Protein AF-A0A7X5D8S0-F1 (afdb_monomer_lite)

Secondary structure (DSSP, 8-state):
-PPPEEE-----STTHHHHHHHHHHHH-TT--EEEE-EEEEE-TTS-EEEEE--TT-EESSSEE-HHHHHHHHTGGG-HHHHHHHHEEEE-SS--GGGGT---

Foldseek 3Di:
DFDEDEDADWDDDPLVVLVVLVVVCVVPVRYWYWYFQWDFDQDPVRDTTTGQPQVPFDDPVDTDGQLVVQLVVCVVVDNVVSNVRRTDTDHSVDDCVVVVGDD

pLDDT: mean 74.42, std 12.75, range [39.84, 94.31]

Radius of gyration: 14.26 Å; chains: 1; bounding box: 43×24×37 Å

Structure (mmCIF, N/CA/C/O backbone):
data_AF-A0A7X5D8S0-F1
#
_entry.id   AF-A0A7X5D8S0-F1
#
loop_
_atom_site.group_PDB
_atom_site.id
_atom_site.type_symbol
_atom_site.label_atom_id
_atom_site.label_alt_id
_atom_site.label_comp_id
_atom_site.label_asym_id
_atom_site.label_entity_id
_atom_site.label_seq_id
_atom_site.pdbx_PDB_ins_code
_atom_site.Cartn_x
_atom_site.Cartn_y
_atom_site.Cartn_z
_atom_site.occupancy
_atom_site.B_iso_or_equiv
_atom_site.auth_seq_id
_atom_site.auth_comp_id
_atom_site.auth_asym_id
_atom_site.auth_atom_id
_atom_site.pdbx_PDB_model_num
ATOM 1 N N . MET A 1 1 ? -21.980 -0.081 5.111 1.00 46.28 1 MET A N 1
ATOM 2 C CA . MET A 1 1 ? -20.894 -0.058 4.110 1.00 46.28 1 MET A CA 1
ATOM 3 C C . MET A 1 1 ? -19.980 1.101 4.471 1.00 46.28 1 MET A C 1
ATOM 5 O O . MET A 1 1 ? -20.519 2.141 4.823 1.00 46.28 1 MET A O 1
ATOM 9 N N . GLY A 1 2 ? -18.662 0.910 4.529 1.00 54.47 2 GLY A N 1
ATOM 10 C CA . GLY A 1 2 ? -17.716 2.004 4.782 1.00 54.47 2 GLY A CA 1
ATOM 11 C C . GLY A 1 2 ? -17.149 2.519 3.463 1.00 54.47 2 GLY A C 1
ATOM 12 O O . GLY A 1 2 ? -16.815 1.705 2.604 1.00 54.47 2 GLY A O 1
ATOM 13 N N . ASP A 1 3 ? -17.063 3.837 3.307 1.00 70.88 3 ASP A N 1
ATOM 14 C CA . ASP A 1 3 ? -16.398 4.468 2.165 1.00 70.88 3 ASP A CA 1
ATOM 15 C C . ASP A 1 3 ? -14.883 4.236 2.271 1.00 70.88 3 ASP A C 1
ATOM 17 O O . ASP A 1 3 ? -14.294 4.444 3.334 1.00 70.88 3 ASP A O 1
ATOM 21 N N . PHE A 1 4 ? -14.251 3.754 1.200 1.00 62.28 4 PHE A N 1
ATOM 22 C CA . PHE A 1 4 ? -12.808 3.494 1.152 1.00 62.28 4 PHE A CA 1
ATOM 23 C C . PHE A 1 4 ? -12.075 4.660 0.479 1.00 62.28 4 PHE A C 1
ATOM 25 O O . PHE A 1 4 ? -12.646 5.362 -0.355 1.00 62.28 4 PHE A O 1
ATOM 32 N N . VAL A 1 5 ? -10.794 4.847 0.813 1.00 65.19 5 VAL A N 1
ATOM 33 C CA . VAL A 1 5 ? -9.944 5.872 0.191 1.00 65.19 5 VAL A CA 1
ATOM 34 C C . VAL A 1 5 ? -8.632 5.241 -0.262 1.00 65.19 5 VAL A C 1
ATOM 36 O O . VAL A 1 5 ? -7.933 4.601 0.522 1.00 65.19 5 VAL A O 1
ATOM 39 N N . ILE A 1 6 ? -8.294 5.429 -1.539 1.00 67.31 6 ILE A N 1
ATOM 40 C CA . ILE A 1 6 ? -7.029 4.978 -2.126 1.00 67.31 6 ILE A CA 1
ATOM 41 C C . ILE A 1 6 ? -6.168 6.214 -2.371 1.00 67.31 6 ILE A C 1
ATOM 43 O O . ILE A 1 6 ? -6.552 7.091 -3.142 1.00 67.31 6 ILE A O 1
ATOM 47 N N . ALA A 1 7 ? -5.010 6.281 -1.717 1.00 64.94 7 ALA A N 1
ATOM 48 C CA . ALA A 1 7 ? -4.039 7.345 -1.932 1.00 64.94 7 ALA A CA 1
ATOM 49 C C . ALA A 1 7 ? -2.890 6.809 -2.794 1.00 64.94 7 ALA A C 1
ATOM 51 O O . ALA A 1 7 ? -2.052 6.041 -2.322 1.00 64.94 7 ALA A O 1
ATOM 52 N N . ASN A 1 8 ? -2.843 7.222 -4.062 1.00 64.00 8 ASN A N 1
ATOM 53 C CA . ASN A 1 8 ? -1.689 6.985 -4.927 1.00 64.00 8 ASN A CA 1
ATOM 54 C C . ASN A 1 8 ? -0.706 8.151 -4.753 1.00 64.00 8 ASN A C 1
ATOM 56 O O . ASN A 1 8 ? -0.781 9.144 -5.470 1.00 64.00 8 ASN A O 1
ATOM 60 N N . THR A 1 9 ? 0.135 8.086 -3.722 1.00 60.12 9 THR A N 1
ATOM 61 C CA . THR A 1 9 ? 1.059 9.172 -3.373 1.00 60.12 9 THR A CA 1
ATOM 62 C C . THR A 1 9 ? 2.482 8.659 -3.177 1.00 60.12 9 THR A C 1
ATOM 64 O O . THR A 1 9 ? 2.700 7.553 -2.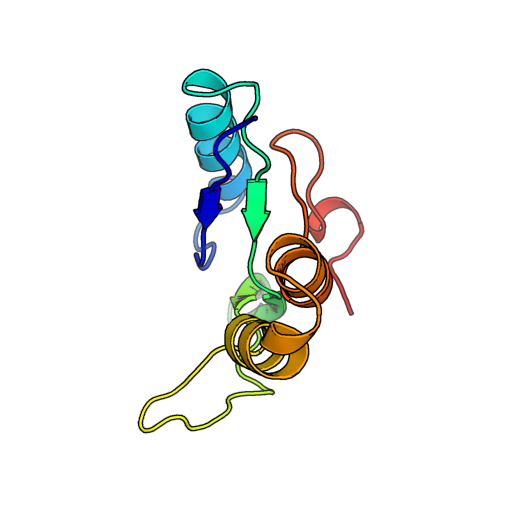678 1.00 60.12 9 THR A O 1
ATOM 67 N N . CYS A 1 10 ? 3.450 9.481 -3.575 1.00 56.88 10 CYS A N 1
ATOM 68 C CA . CYS A 1 10 ? 4.873 9.281 -3.328 1.00 56.88 10 CYS A CA 1
ATOM 69 C C . CYS A 1 10 ? 5.261 10.051 -2.063 1.00 56.88 10 CYS A C 1
ATOM 71 O O . CYS A 1 10 ? 4.877 11.209 -1.897 1.00 56.88 10 CYS A O 1
ATOM 73 N N . ILE A 1 11 ? 6.035 9.435 -1.173 1.00 61.75 11 ILE A N 1
ATOM 74 C CA . ILE A 1 11 ? 6.381 10.047 0.113 1.00 61.75 11 ILE A CA 1
ATOM 75 C C . ILE A 1 11 ? 7.747 10.717 -0.028 1.00 61.75 11 ILE A C 1
ATOM 77 O O . ILE A 1 11 ? 8.742 10.055 -0.311 1.00 61.75 11 ILE A O 1
ATOM 81 N N . TRP A 1 12 ? 7.771 12.041 0.127 1.00 57.88 12 TRP A N 1
ATOM 82 C CA . TRP A 1 12 ? 8.978 12.866 -0.027 1.00 57.88 12 TRP A CA 1
ATOM 83 C C . TRP A 1 12 ? 9.635 13.225 1.309 1.00 57.88 12 TRP A C 1
ATOM 85 O O . TRP A 1 12 ? 10.850 13.354 1.387 1.00 57.88 12 TRP A O 1
ATOM 95 N N . GLU A 1 13 ? 8.841 13.352 2.373 1.00 68.31 13 GLU A N 1
ATOM 96 C CA . GLU A 1 13 ? 9.320 13.711 3.708 1.00 68.31 13 GLU A CA 1
ATOM 97 C C . GLU A 1 13 ? 9.058 12.570 4.697 1.00 68.31 13 GLU A C 1
ATOM 99 O O . GLU A 1 13 ? 7.970 11.980 4.740 1.00 68.31 13 GLU A O 1
ATOM 104 N N . LYS A 1 14 ? 10.060 12.271 5.529 1.00 67.38 14 LYS A N 1
ATOM 105 C CA . LYS A 1 14 ? 9.979 11.232 6.560 1.00 67.38 14 LYS A CA 1
ATOM 106 C C . LYS A 1 14 ? 8.789 11.502 7.486 1.00 67.38 14 LYS A C 1
ATOM 108 O O . LYS A 1 14 ? 8.612 12.617 7.966 1.00 67.38 14 LYS A O 1
ATOM 113 N N . THR A 1 15 ? 7.988 10.477 7.787 1.00 70.00 15 THR A N 1
ATOM 114 C CA . THR A 1 15 ? 6.778 10.526 8.646 1.00 70.00 15 THR A CA 1
ATOM 115 C C . THR A 1 15 ? 5.572 11.312 8.113 1.00 70.00 15 THR A C 1
ATOM 117 O O . THR A 1 15 ? 4.505 11.279 8.738 1.00 70.00 15 THR A O 1
ATOM 120 N N . LEU A 1 16 ? 5.681 11.992 6.965 1.00 77.25 16 LEU A N 1
ATOM 121 C CA . LEU A 1 16 ? 4.558 12.734 6.379 1.00 77.25 16 LEU A CA 1
ATOM 122 C C . LEU A 1 16 ? 3.394 11.801 6.015 1.00 77.25 16 LEU A C 1
ATOM 124 O O . LEU A 1 16 ? 2.230 12.138 6.219 1.00 77.25 16 LEU A O 1
ATOM 128 N N . ASN A 1 17 ? 3.716 10.586 5.577 1.00 74.94 17 ASN A N 1
ATOM 129 C CA . ASN A 1 17 ? 2.779 9.485 5.377 1.00 74.94 17 ASN A CA 1
ATOM 130 C C . ASN A 1 17 ? 1.914 9.196 6.615 1.00 74.94 17 ASN A C 1
ATOM 132 O O . ASN A 1 17 ? 0.688 9.199 6.516 1.00 74.94 17 ASN A O 1
ATOM 136 N N . LYS A 1 18 ? 2.523 9.016 7.793 1.00 79.69 18 LYS A N 1
ATOM 137 C CA . LYS A 1 18 ? 1.806 8.750 9.050 1.00 79.69 18 LYS A CA 1
ATOM 138 C C . LYS A 1 18 ? 0.903 9.922 9.425 1.00 79.69 18 LYS A C 1
ATOM 140 O O . LYS A 1 18 ? -0.241 9.699 9.815 1.00 79.69 18 LYS A O 1
ATOM 145 N N . LYS A 1 19 ? 1.373 11.163 9.242 1.00 83.00 19 LYS A N 1
ATOM 146 C CA . LYS A 1 19 ? 0.570 12.376 9.486 1.00 83.00 19 LYS A CA 1
ATOM 147 C C . LYS A 1 19 ? -0.651 12.450 8.568 1.00 83.00 19 LYS A C 1
ATOM 149 O O . LYS A 1 19 ? -1.756 12.659 9.058 1.00 83.00 19 LYS A O 1
ATOM 154 N N . ILE A 1 20 ? -0.474 12.239 7.263 1.00 83.19 20 ILE A N 1
ATOM 155 C CA . ILE A 1 20 ? -1.578 12.273 6.291 1.00 83.19 20 ILE A CA 1
ATOM 156 C C . ILE A 1 20 ? -2.598 11.178 6.607 1.00 83.19 20 ILE A C 1
ATOM 158 O O . ILE A 1 20 ? -3.786 11.471 6.724 1.00 83.19 20 ILE A O 1
ATOM 162 N N . LEU A 1 21 ? -2.147 9.938 6.817 1.00 83.56 21 LEU A N 1
ATOM 163 C CA . LEU A 1 21 ? -3.038 8.824 7.150 1.00 83.56 21 LEU A CA 1
ATOM 164 C C . LEU A 1 21 ? -3.790 9.080 8.459 1.00 83.56 21 LEU A C 1
ATOM 166 O O . LEU A 1 21 ? -4.985 8.801 8.545 1.00 83.56 21 LEU A O 1
ATOM 170 N N . TYR A 1 22 ? -3.117 9.647 9.466 1.00 84.88 22 TYR A N 1
ATOM 171 C CA . TYR A 1 22 ? -3.755 10.043 10.717 1.00 84.88 22 TYR A CA 1
ATOM 172 C C . TYR A 1 22 ? -4.865 11.070 10.471 1.00 84.88 22 TYR A C 1
ATOM 174 O O . TYR A 1 22 ? -5.990 10.858 10.920 1.00 84.88 22 TYR A O 1
ATOM 182 N N . CYS A 1 23 ? -4.593 12.131 9.706 1.00 85.81 23 CYS A N 1
ATOM 183 C CA . CYS A 1 23 ? -5.596 13.136 9.350 1.00 85.81 23 CYS A CA 1
ATOM 184 C C . CYS A 1 23 ? -6.792 12.522 8.605 1.00 85.81 23 CYS A C 1
ATOM 186 O O . CYS A 1 23 ? -7.939 12.808 8.946 1.00 85.81 23 CYS A O 1
ATOM 188 N N . MET A 1 24 ? -6.546 11.631 7.639 1.00 82.88 24 MET A N 1
ATOM 189 C CA . MET A 1 24 ? -7.608 10.940 6.899 1.00 82.88 24 MET A CA 1
ATOM 190 C C . MET A 1 24 ? -8.464 10.055 7.818 1.00 82.88 24 MET A C 1
ATOM 192 O O . MET A 1 24 ? -9.693 10.086 7.730 1.00 82.88 24 MET A O 1
ATOM 196 N N . MET A 1 25 ? -7.843 9.325 8.752 1.00 83.62 25 MET A N 1
ATOM 197 C CA . MET A 1 25 ? -8.572 8.532 9.750 1.00 83.62 25 MET A CA 1
ATOM 198 C C . MET A 1 25 ? -9.388 9.386 10.722 1.00 83.62 25 MET A C 1
ATOM 200 O O . MET A 1 25 ? -10.449 8.941 11.158 1.00 83.62 25 MET A O 1
ATOM 204 N N . GLN A 1 26 ? -8.927 10.589 11.085 1.00 85.44 26 GLN A N 1
ATOM 205 C CA . GLN A 1 26 ? -9.710 11.479 11.952 1.00 85.44 26 GLN A CA 1
ATOM 206 C C . GLN A 1 26 ? -11.019 11.913 11.284 1.00 85.44 26 GLN A C 1
ATOM 208 O O . GLN A 1 26 ? -12.037 12.016 11.967 1.00 85.44 26 GLN A O 1
ATOM 213 N N . ILE A 1 27 ? -11.009 12.106 9.962 1.00 85.56 27 ILE A N 1
ATOM 214 C CA . ILE A 1 27 ? -12.200 12.470 9.183 1.00 85.56 27 ILE A CA 1
ATOM 215 C C . ILE A 1 27 ? -13.150 11.273 9.054 1.00 85.56 27 ILE A C 1
ATOM 217 O O . ILE A 1 27 ? -14.348 11.408 9.296 1.00 85.56 27 ILE A O 1
ATOM 221 N N . ASN A 1 28 ? -12.631 10.088 8.710 1.00 82.69 28 ASN A N 1
ATOM 222 C CA . ASN A 1 28 ? -13.431 8.868 8.615 1.00 82.69 28 ASN A CA 1
ATOM 223 C C . ASN A 1 28 ? -12.713 7.665 9.240 1.00 82.69 28 ASN A C 1
ATOM 225 O O . ASN A 1 28 ? -11.945 6.956 8.592 1.00 82.69 28 ASN A O 1
ATOM 229 N N . LYS A 1 29 ? -13.056 7.372 10.499 1.00 82.38 29 LYS A N 1
ATOM 230 C CA . LYS A 1 29 ? -12.476 6.255 11.265 1.00 82.38 29 LYS A CA 1
ATOM 231 C C . LYS A 1 29 ? -12.813 4.870 10.707 1.00 82.38 29 LYS A C 1
ATOM 233 O O . LYS A 1 29 ? -12.194 3.894 11.116 1.00 82.38 29 LYS A O 1
ATOM 238 N N . LYS A 1 30 ? -13.821 4.767 9.833 1.00 83.06 30 LYS A N 1
ATOM 239 C CA . LYS A 1 30 ? -14.245 3.506 9.207 1.00 83.06 30 LYS A CA 1
ATOM 240 C C . LYS A 1 30 ? -13.634 3.303 7.819 1.00 83.06 30 LYS A C 1
ATOM 242 O O . LYS A 1 30 ? -13.864 2.248 7.233 1.00 83.06 30 LYS A O 1
ATOM 247 N N . ALA A 1 31 ? -12.906 4.289 7.292 1.00 81.69 31 ALA A N 1
ATOM 248 C CA . ALA A 1 31 ? -12.277 4.172 5.988 1.00 81.69 31 ALA A CA 1
ATOM 249 C C . ALA A 1 31 ? -11.130 3.161 6.030 1.00 81.69 31 ALA A C 1
ATOM 251 O O . ALA A 1 31 ? -10.283 3.187 6.923 1.00 81.69 31 ALA A O 1
ATOM 252 N N . GLU A 1 32 ? -11.085 2.289 5.027 1.00 86.69 32 GLU A N 1
ATOM 253 C CA . GLU A 1 32 ? -9.895 1.488 4.770 1.00 86.69 32 GLU A CA 1
ATOM 254 C C . GLU A 1 32 ? -8.901 2.316 3.959 1.00 86.69 32 GLU A C 1
ATOM 256 O O . GLU A 1 32 ? -9.269 2.889 2.930 1.00 86.69 32 GLU A O 1
ATOM 261 N N . LEU A 1 33 ? -7.654 2.369 4.428 1.00 85.00 33 LEU A N 1
ATOM 262 C CA . LEU A 1 33 ? -6.579 3.134 3.805 1.00 85.00 33 LEU A CA 1
ATOM 263 C C . LEU A 1 33 ? -5.621 2.206 3.065 1.00 85.00 33 LEU A C 1
ATOM 265 O O . LEU A 1 33 ? -5.243 1.142 3.567 1.00 85.00 33 LEU A O 1
ATOM 269 N N . TRP A 1 34 ? -5.223 2.638 1.872 1.00 85.38 34 TRP A N 1
ATOM 270 C CA . TRP A 1 34 ? -4.416 1.851 0.949 1.00 85.38 34 TRP A CA 1
ATOM 271 C C . TRP A 1 34 ? -3.352 2.722 0.279 1.00 85.38 34 TRP A C 1
ATOM 273 O O . TRP A 1 34 ? -3.664 3.820 -0.187 1.00 85.38 34 TRP A O 1
ATOM 283 N N . PHE A 1 35 ? -2.124 2.208 0.192 1.00 81.69 35 PHE A N 1
ATOM 284 C CA . PHE A 1 35 ? -1.043 2.783 -0.611 1.00 81.69 35 PHE A CA 1
ATOM 285 C C . PHE A 1 35 ? -0.759 1.941 -1.848 1.00 81.69 35 PHE A C 1
ATOM 287 O O . PHE A 1 35 ? -0.917 0.717 -1.840 1.00 81.69 35 PHE A O 1
ATOM 294 N N . SER A 1 36 ? -0.303 2.600 -2.911 1.00 80.94 36 SER A N 1
ATOM 295 C CA . SER A 1 36 ? 0.293 1.917 -4.055 1.00 80.94 36 SER A CA 1
ATOM 296 C C . SER A 1 36 ? 1.526 1.110 -3.625 1.00 80.94 36 SER A C 1
ATOM 298 O O . SER A 1 36 ? 2.155 1.366 -2.597 1.00 80.94 36 SER A O 1
ATOM 300 N N . LYS A 1 37 ? 1.855 0.073 -4.396 1.00 80.75 37 LYS A N 1
ATOM 301 C CA . LYS A 1 37 ? 3.115 -0.665 -4.285 1.00 80.75 37 LYS A CA 1
ATOM 302 C C . LYS A 1 37 ? 4.272 0.310 -4.506 1.00 80.75 37 LYS A C 1
ATOM 304 O O . LYS A 1 37 ? 4.357 0.952 -5.554 1.00 80.75 37 LYS A O 1
ATOM 309 N N . GLN A 1 38 ? 5.147 0.398 -3.514 1.00 75.88 38 GLN A N 1
ATOM 310 C CA . GLN A 1 38 ? 6.305 1.281 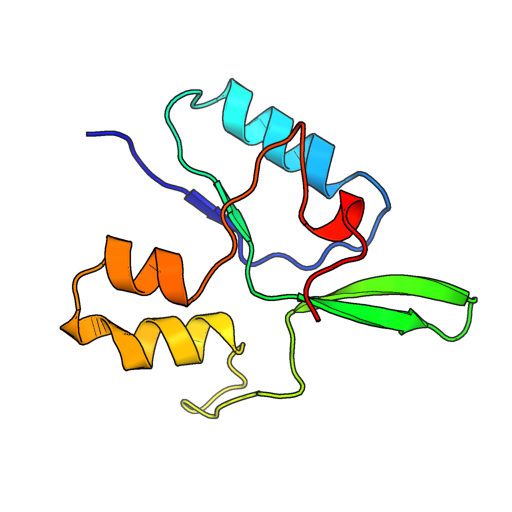-3.506 1.00 75.88 38 GLN A CA 1
ATOM 311 C C . GLN A 1 38 ? 7.588 0.446 -3.478 1.00 75.88 38 GLN A C 1
ATOM 313 O O . GLN A 1 38 ? 7.620 -0.597 -2.829 1.00 75.88 38 GLN A O 1
ATOM 318 N N . ALA A 1 39 ? 8.621 0.906 -4.180 1.00 73.75 39 ALA A N 1
ATOM 319 C CA . ALA A 1 39 ? 9.979 0.388 -4.095 1.00 73.75 39 ALA A CA 1
ATOM 320 C C . ALA A 1 39 ? 10.775 1.207 -3.083 1.00 73.75 39 ALA A C 1
ATOM 322 O O . ALA A 1 39 ? 10.687 2.438 -3.068 1.00 73.75 39 ALA A O 1
ATOM 323 N N . LEU A 1 40 ? 11.582 0.521 -2.278 1.00 73.69 40 LEU A N 1
ATOM 324 C CA . LEU A 1 40 ? 12.589 1.159 -1.446 1.00 73.69 40 LEU A CA 1
ATOM 325 C C . LEU A 1 40 ? 13.852 1.391 -2.284 1.00 73.69 40 LEU A C 1
ATOM 327 O O . LEU A 1 40 ? 14.429 0.444 -2.813 1.00 73.69 40 LEU A O 1
ATOM 331 N N . SER A 1 41 ? 14.284 2.640 -2.402 1.00 72.44 41 SER A N 1
ATOM 332 C CA . SER A 1 41 ? 15.503 3.030 -3.110 1.00 72.44 41 SER A CA 1
ATOM 333 C C . SER A 1 41 ? 16.370 3.912 -2.221 1.00 72.44 41 SER A C 1
ATOM 335 O O . SER A 1 41 ? 15.851 4.710 -1.442 1.00 72.44 41 SER A O 1
ATOM 337 N N . VAL A 1 42 ? 17.688 3.789 -2.350 1.00 73.00 42 VAL A N 1
ATOM 338 C CA . VAL A 1 42 ? 18.643 4.716 -1.732 1.00 73.00 42 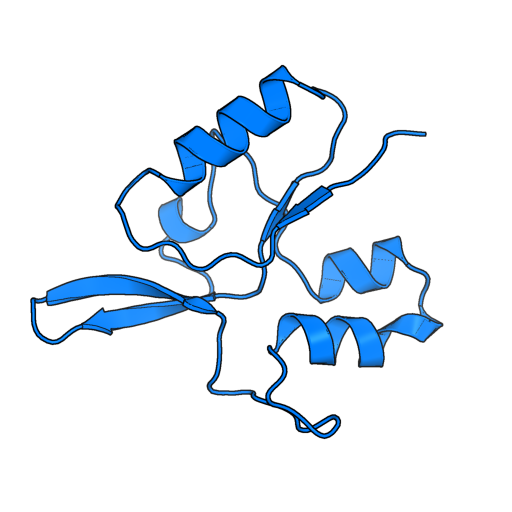VAL A CA 1
ATOM 339 C C . VAL A 1 42 ? 18.993 5.776 -2.772 1.00 73.00 42 VAL A C 1
ATOM 341 O O . VAL A 1 42 ? 19.435 5.429 -3.865 1.00 73.00 42 VAL A O 1
ATOM 344 N N . GLU A 1 43 ? 18.747 7.045 -2.460 1.00 72.69 43 GLU A N 1
ATOM 345 C CA . GLU A 1 43 ? 19.133 8.170 -3.319 1.00 72.69 43 GLU A CA 1
ATOM 346 C C . GLU A 1 43 ? 20.599 8.576 -3.113 1.00 72.69 43 GLU A C 1
ATOM 348 O O . GLU A 1 43 ? 21.248 8.118 -2.172 1.00 72.69 43 GLU A O 1
ATOM 353 N N . GLU A 1 44 ? 21.112 9.451 -3.985 1.00 72.38 44 GLU A N 1
ATOM 354 C CA . GLU A 1 44 ? 22.517 9.896 -3.999 1.00 72.38 44 GLU A CA 1
ATOM 355 C C . GLU A 1 44 ? 22.989 10.470 -2.645 1.00 72.38 44 GLU A C 1
ATOM 357 O O . GLU A 1 44 ? 24.144 10.283 -2.270 1.00 72.38 44 GLU A O 1
ATOM 362 N N . ASP A 1 45 ? 22.078 11.049 -1.856 1.00 77.50 45 ASP A N 1
ATOM 363 C CA . ASP A 1 45 ? 22.341 11.593 -0.515 1.00 77.50 45 ASP A CA 1
ATOM 364 C C . ASP A 1 45 ? 22.205 10.562 0.627 1.00 77.50 45 ASP A C 1
ATOM 366 O O . ASP A 1 45 ? 22.029 10.929 1.790 1.00 77.50 45 ASP A O 1
ATOM 370 N N . TYR A 1 46 ? 22.232 9.259 0.323 1.00 70.69 46 TYR A N 1
ATOM 371 C CA . TYR A 1 46 ? 21.996 8.162 1.281 1.00 70.69 46 TYR A CA 1
ATOM 372 C C . TYR A 1 46 ? 20.614 8.198 1.950 1.00 70.69 46 TYR A C 1
ATOM 374 O O . TYR A 1 46 ? 20.371 7.542 2.969 1.00 70.69 46 TYR A O 1
ATOM 382 N N . ASN A 1 47 ? 19.679 8.940 1.361 1.00 67.12 47 ASN A N 1
ATOM 383 C CA . ASN A 1 47 ? 18.307 8.999 1.824 1.00 67.12 47 ASN A CA 1
ATOM 384 C C . ASN A 1 47 ? 17.536 7.776 1.323 1.00 67.12 47 ASN A C 1
ATOM 386 O O . ASN A 1 47 ? 17.488 7.487 0.128 1.00 67.12 47 ASN A O 1
ATOM 390 N N . LEU A 1 48 ? 16.910 7.060 2.257 1.00 67.62 48 LEU A N 1
ATOM 391 C CA . LEU A 1 48 ? 15.956 5.999 1.949 1.00 67.62 48 LEU A CA 1
ATOM 392 C C . LEU A 1 48 ? 14.650 6.624 1.463 1.00 67.62 48 LEU A C 1
ATOM 394 O O . LEU A 1 48 ? 13.989 7.354 2.204 1.00 67.62 48 LEU A O 1
ATOM 398 N N . ARG A 1 49 ? 14.266 6.301 0.231 1.00 70.19 49 ARG A N 1
ATOM 399 C CA . ARG A 1 49 ? 13.048 6.779 -0.416 1.00 70.19 49 ARG A CA 1
ATOM 400 C C . ARG A 1 49 ? 12.127 5.618 -0.745 1.00 70.19 49 ARG A C 1
ATOM 402 O O . ARG A 1 49 ? 12.559 4.593 -1.262 1.00 70.19 49 ARG A O 1
ATOM 409 N N . GLN A 1 50 ? 10.839 5.814 -0.483 1.00 68.19 50 GLN A N 1
ATOM 410 C CA . GLN A 1 50 ? 9.782 4.953 -0.996 1.00 68.19 50 GLN A CA 1
ATOM 411 C C . GLN A 1 50 ? 9.046 5.682 -2.112 1.00 68.19 50 GLN A C 1
ATOM 413 O O . GLN A 1 50 ? 8.296 6.634 -1.887 1.00 68.19 50 GLN A O 1
ATOM 418 N N . SER A 1 51 ? 9.305 5.251 -3.339 1.00 68.19 51 SER A N 1
ATOM 419 C CA . SER A 1 51 ? 8.643 5.766 -4.533 1.00 68.19 51 SER A CA 1
ATOM 420 C C . SER A 1 51 ? 7.723 4.696 -5.098 1.00 68.19 51 SER A C 1
ATOM 422 O O . SER A 1 51 ? 7.955 3.507 -4.891 1.00 68.19 51 SER A O 1
ATOM 424 N N . THR A 1 52 ? 6.645 5.089 -5.779 1.00 63.97 52 THR A N 1
ATOM 425 C CA . THR A 1 52 ? 5.804 4.125 -6.498 1.00 63.97 52 THR A CA 1
ATOM 426 C C . THR A 1 52 ? 6.689 3.272 -7.405 1.00 63.97 52 THR A C 1
ATOM 428 O O . THR A 1 52 ? 7.570 3.801 -8.078 1.00 63.97 52 THR A O 1
ATOM 431 N N . LEU A 1 53 ? 6.495 1.953 -7.389 1.00 58.59 53 LEU A N 1
ATOM 432 C CA . LEU A 1 53 ? 7.363 1.023 -8.108 1.00 58.59 53 LEU A CA 1
ATOM 433 C C . LEU A 1 53 ? 7.181 1.221 -9.626 1.00 58.59 53 LEU A C 1
ATOM 435 O O . LEU A 1 53 ? 6.212 0.735 -10.208 1.00 58.59 53 LEU A O 1
ATOM 439 N N . LEU A 1 54 ? 8.095 1.985 -10.238 1.00 57.09 54 LEU A N 1
ATOM 440 C CA . LEU A 1 54 ? 8.114 2.306 -11.673 1.00 57.09 54 LEU A CA 1
ATOM 441 C C . LEU A 1 54 ? 8.937 1.304 -12.501 1.00 57.09 54 LEU A C 1
ATOM 443 O O . LEU A 1 54 ? 8.901 1.328 -13.723 1.00 57.09 54 LEU A O 1
ATOM 447 N N . SER A 1 55 ? 9.658 0.373 -11.871 1.00 51.94 55 SER A N 1
ATOM 448 C CA . SER A 1 55 ? 10.373 -0.687 -12.603 1.00 51.94 55 SER A CA 1
ATOM 449 C C . SER A 1 55 ? 9.434 -1.671 -13.314 1.00 51.94 55 SER A C 1
ATOM 451 O O . SER A 1 55 ? 9.892 -2.505 -14.088 1.00 51.94 55 SER A O 1
ATOM 453 N N . ASN A 1 56 ? 8.126 -1.563 -13.063 1.00 52.31 56 ASN A N 1
ATOM 454 C CA . ASN A 1 56 ? 7.073 -2.343 -13.702 1.00 52.31 56 ASN A CA 1
ATOM 455 C C . ASN A 1 56 ? 6.003 -1.408 -14.300 1.00 52.31 56 ASN A C 1
ATOM 457 O O . ASN A 1 56 ? 4.804 -1.600 -14.086 1.00 52.31 56 ASN A O 1
ATOM 461 N N . VAL A 1 57 ? 6.456 -0.343 -14.976 1.00 56.06 57 VAL A N 1
ATOM 462 C CA . VAL A 1 57 ? 5.590 0.559 -15.747 1.00 56.06 57 VAL A CA 1
ATOM 463 C C . VAL A 1 57 ? 4.959 -0.224 -16.893 1.00 56.06 57 VAL A C 1
ATOM 465 O O . VAL A 1 57 ? 5.655 -0.799 -17.728 1.00 56.06 57 VAL A O 1
ATOM 468 N N . GLY A 1 58 ? 3.630 -0.262 -16.914 1.00 55.22 58 GLY A N 1
ATOM 469 C CA . GLY A 1 58 ? 2.868 -0.654 -18.094 1.00 55.22 58 GLY A CA 1
ATOM 470 C C . GLY A 1 58 ? 2.452 0.579 -18.891 1.00 55.22 58 GLY A C 1
ATOM 471 O O . GLY A 1 58 ? 2.242 1.649 -18.317 1.00 55.22 58 GLY A O 1
ATOM 472 N N . GLU A 1 59 ? 2.267 0.422 -20.200 1.00 56.88 59 GLU A N 1
ATOM 473 C CA . GLU A 1 59 ? 1.743 1.483 -21.060 1.00 56.88 59 GLU A CA 1
ATOM 474 C C . GLU A 1 59 ? 0.257 1.246 -21.358 1.00 56.88 59 GLU A C 1
ATOM 476 O O . GLU A 1 59 ? -0.122 0.309 -22.062 1.00 56.88 59 GLU A O 1
ATOM 481 N N . PHE A 1 60 ? -0.597 2.137 -20.848 1.00 59.88 60 PHE A N 1
ATOM 482 C CA . PHE A 1 60 ? -1.990 2.292 -21.294 1.00 59.88 60 PHE A CA 1
ATOM 483 C C . PHE A 1 60 ? -2.158 3.601 -22.090 1.00 59.88 60 PHE A C 1
ATOM 485 O O . PHE A 1 60 ? -3.159 4.301 -21.955 1.00 59.88 60 PHE A O 1
ATOM 492 N N . GLY A 1 61 ? -1.147 3.969 -22.887 1.00 50.41 61 GLY A N 1
ATOM 493 C CA . GLY A 1 61 ? -1.057 5.275 -23.559 1.00 50.41 61 GLY A CA 1
ATOM 494 C C . GLY A 1 61 ? -0.466 6.400 -22.694 1.00 50.41 61 GLY A C 1
ATOM 495 O O . GLY A 1 61 ? -0.359 7.529 -23.161 1.00 50.41 61 GLY A O 1
ATOM 496 N N . PHE A 1 62 ? -0.085 6.090 -21.453 1.00 56.62 62 PHE A N 1
ATOM 497 C CA . PHE A 1 62 ? 0.733 6.887 -20.534 1.00 56.62 62 PHE A CA 1
ATOM 498 C C . PHE A 1 62 ? 1.353 5.943 -19.487 1.00 56.62 62 PHE A C 1
ATOM 500 O O . PHE A 1 62 ? 0.873 4.813 -19.329 1.00 56.62 62 PHE A O 1
ATOM 507 N N . ASP A 1 63 ? 2.396 6.397 -18.787 1.00 63.03 63 ASP A N 1
ATOM 508 C CA . ASP A 1 63 ? 3.069 5.613 -17.746 1.00 63.03 63 ASP A CA 1
ATOM 509 C C . ASP A 1 63 ? 2.101 5.284 -16.605 1.00 63.03 63 ASP A C 1
ATOM 511 O O . ASP A 1 63 ? 1.541 6.179 -15.966 1.00 63.03 63 ASP A O 1
ATOM 515 N N . THR A 1 64 ? 1.912 3.993 -16.331 1.00 69.69 64 THR A N 1
ATOM 516 C CA . THR A 1 64 ? 1.072 3.519 -15.223 1.00 69.69 64 THR A CA 1
ATOM 517 C C . THR A 1 64 ? 1.888 2.769 -14.184 1.00 69.69 64 THR A C 1
ATOM 519 O O . THR A 1 64 ? 2.824 2.039 -14.498 1.00 69.69 64 THR A O 1
ATOM 522 N N . SER A 1 65 ? 1.531 2.945 -12.915 1.00 76.88 65 SER A N 1
ATOM 523 C CA . SER A 1 65 ? 2.167 2.251 -11.799 1.00 76.88 65 SER A CA 1
ATOM 524 C C . SER A 1 65 ? 1.826 0.760 -11.779 1.00 76.88 65 SER A C 1
ATOM 526 O O . SER A 1 65 ? 0.739 0.348 -12.191 1.00 76.88 65 SER A O 1
ATOM 528 N N . LEU A 1 66 ? 2.684 -0.051 -11.147 1.00 81.19 66 LEU A N 1
ATOM 529 C CA . LEU A 1 66 ? 2.400 -1.472 -10.903 1.00 81.19 66 LEU A CA 1
ATOM 530 C C . LEU A 1 66 ? 1.017 -1.700 -10.263 1.00 81.19 66 LEU A C 1
ATOM 532 O O . LEU A 1 66 ? 0.319 -2.659 -10.590 1.00 81.19 66 LEU A O 1
ATOM 536 N N . SER A 1 67 ? 0.608 -0.818 -9.347 1.00 84.50 67 SER A N 1
ATOM 537 C CA . SER A 1 67 ? -0.684 -0.952 -8.658 1.00 84.50 67 SER A CA 1
ATOM 538 C C . SER A 1 67 ? -1.852 -0.796 -9.629 1.00 84.50 67 SER A C 1
ATOM 540 O O . SER A 1 67 ? -2.815 -1.553 -9.562 1.00 84.50 67 SER A O 1
ATOM 542 N N . GLU A 1 68 ? -1.757 0.134 -10.575 1.00 83.62 68 GLU A N 1
ATOM 543 C CA . GLU A 1 68 ? -2.781 0.341 -11.601 1.00 83.62 68 GLU A CA 1
ATOM 544 C C . GLU A 1 68 ? -2.836 -0.842 -12.573 1.00 83.62 68 GLU A C 1
ATOM 546 O O . GLU A 1 68 ? -3.923 -1.368 -12.833 1.00 83.62 68 GLU A O 1
ATOM 551 N N . CYS A 1 69 ? -1.679 -1.350 -13.016 1.00 84.31 69 CYS A N 1
ATOM 552 C CA . CYS A 1 69 ? -1.608 -2.555 -13.845 1.00 84.31 69 CYS A CA 1
ATOM 553 C C . CYS A 1 69 ? -2.237 -3.771 -13.144 1.00 84.31 69 CYS A C 1
ATOM 555 O O . CYS A 1 69 ? -3.026 -4.509 -13.748 1.00 84.31 69 CYS A O 1
ATOM 557 N N . LEU A 1 70 ? -1.928 -3.980 -11.859 1.00 88.19 70 LEU A N 1
ATOM 558 C CA . LEU A 1 70 ? -2.492 -5.069 -11.058 1.00 88.19 70 LEU A CA 1
ATOM 559 C C . LEU A 1 70 ? -3.998 -4.901 -10.848 1.00 88.19 70 LEU A C 1
ATOM 561 O O . LEU A 1 70 ? -4.734 -5.887 -10.962 1.00 88.19 70 LEU A O 1
ATOM 565 N N . LEU A 1 71 ? -4.467 -3.680 -10.577 1.00 89.62 71 LEU A N 1
ATOM 566 C CA . LEU A 1 71 ? -5.888 -3.390 -10.390 1.00 89.62 71 LEU A CA 1
ATOM 567 C C . LEU A 1 71 ? -6.664 -3.716 -11.669 1.00 89.62 71 LEU A C 1
ATOM 569 O O . LEU A 1 71 ? -7.652 -4.453 -11.625 1.00 89.62 71 LEU A O 1
ATOM 573 N N . PHE A 1 72 ? -6.180 -3.238 -12.818 1.00 87.94 72 PHE A N 1
ATOM 574 C CA . PHE A 1 72 ? -6.804 -3.490 -14.112 1.00 87.94 72 PHE A CA 1
ATOM 575 C C . PHE A 1 72 ? -6.800 -4.978 -14.480 1.00 87.94 72 PHE A C 1
ATOM 577 O O . PHE A 1 72 ? -7.828 -5.522 -14.898 1.00 87.94 72 PHE A O 1
ATOM 584 N N . SER A 1 73 ? -5.672 -5.665 -14.291 1.00 90.06 73 SER A N 1
ATOM 585 C CA . SER A 1 73 ? -5.531 -7.093 -14.612 1.00 90.06 73 SER A CA 1
ATOM 586 C C . SER A 1 73 ? -6.465 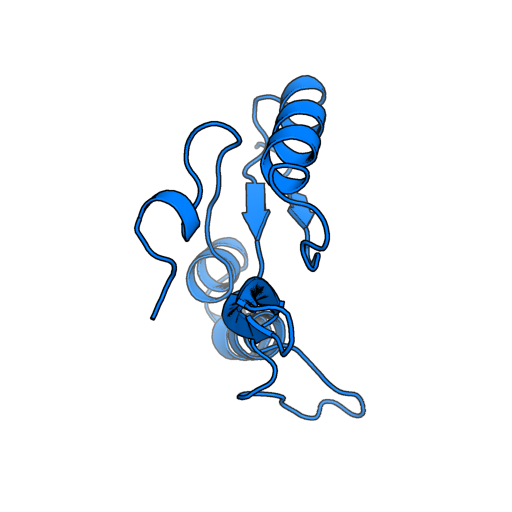-7.966 -13.770 1.00 90.06 73 SER A C 1
ATOM 588 O O . SER A 1 73 ? -6.998 -8.967 -14.249 1.00 90.06 73 SER A O 1
ATOM 590 N N . ASN A 1 74 ? -6.732 -7.560 -12.526 1.00 92.69 74 ASN A N 1
ATOM 591 C CA . ASN A 1 74 ? -7.600 -8.283 -11.599 1.00 92.69 74 ASN A CA 1
ATOM 592 C C . ASN A 1 74 ? -9.042 -7.753 -11.553 1.00 92.69 74 ASN A C 1
ATOM 594 O O . ASN A 1 74 ? -9.834 -8.267 -10.764 1.00 92.69 74 ASN A O 1
ATOM 598 N N . ARG A 1 75 ? -9.426 -6.790 -12.408 1.00 93.12 75 ARG A N 1
ATOM 599 C CA . ARG A 1 75 ? -10.758 -6.146 -12.387 1.00 93.12 75 ARG A CA 1
ATOM 600 C C . ARG A 1 75 ? -11.934 -7.127 -12.450 1.00 93.12 75 ARG A C 1
ATOM 602 O O . ARG A 1 75 ? -12.977 -6.894 -11.850 1.00 93.12 75 ARG A O 1
ATOM 609 N N . HIS A 1 76 ? -11.745 -8.260 -13.124 1.00 94.31 76 HIS A N 1
ATOM 610 C CA . HIS A 1 76 ? -12.747 -9.320 -13.261 1.00 94.31 76 HIS A CA 1
ATOM 611 C C . HIS A 1 76 ? -13.029 -10.080 -11.948 1.00 94.31 76 HIS A C 1
ATOM 613 O O . HIS A 1 76 ? -14.005 -10.817 -11.869 1.00 94.31 76 HIS A O 1
ATOM 619 N N . LYS A 1 77 ? -12.198 -9.915 -10.909 1.00 94.25 77 LYS A N 1
ATOM 620 C CA . LYS A 1 77 ? -12.316 -10.614 -9.615 1.00 94.25 77 LYS A CA 1
ATOM 621 C C . LYS A 1 77 ? -13.206 -9.888 -8.598 1.00 94.25 77 LYS A C 1
ATOM 623 O O . LYS A 1 77 ? -13.337 -10.361 -7.470 1.00 94.25 77 LYS A O 1
ATOM 628 N N . GLY A 1 78 ? -13.796 -8.755 -8.984 1.00 92.75 78 GLY A N 1
ATOM 629 C CA . GLY A 1 78 ? -14.543 -7.865 -8.099 1.00 92.75 78 GLY A CA 1
ATOM 630 C C . GLY A 1 78 ? -13.650 -6.801 -7.457 1.00 92.75 78 GLY A C 1
ATOM 631 O O . GLY A 1 78 ? -12.471 -7.034 -7.187 1.00 92.75 78 GLY A O 1
ATOM 632 N N . PHE A 1 79 ? -14.228 -5.624 -7.212 1.00 88.88 79 PHE A N 1
ATOM 633 C CA . PHE A 1 79 ? -13.480 -4.409 -6.879 1.00 88.88 79 PHE A CA 1
ATOM 634 C C . PHE A 1 79 ? -12.556 -4.570 -5.664 1.00 88.88 79 PHE A C 1
ATOM 636 O O . PHE A 1 79 ? -11.345 -4.422 -5.796 1.00 88.88 79 PHE A O 1
ATOM 643 N N . MET A 1 80 ? -13.090 -4.956 -4.500 1.00 90.31 80 MET A N 1
ATOM 644 C CA . MET A 1 80 ? -12.280 -5.054 -3.275 1.00 90.31 80 MET A CA 1
ATOM 645 C C . MET A 1 80 ? -11.186 -6.121 -3.362 1.00 90.31 80 MET A C 1
ATOM 647 O O . MET A 1 80 ? -10.102 -5.939 -2.814 1.00 90.31 80 MET A O 1
ATOM 651 N N . LYS A 1 81 ? -11.437 -7.213 -4.092 1.00 93.31 81 LYS A N 1
ATOM 652 C CA . LYS A 1 81 ? -10.433 -8.256 -4.322 1.00 93.31 81 LYS A CA 1
ATOM 653 C C . LYS A 1 81 ? -9.326 -7.770 -5.256 1.00 93.31 81 LYS A C 1
ATOM 655 O O . LYS A 1 81 ? -8.162 -8.102 -5.050 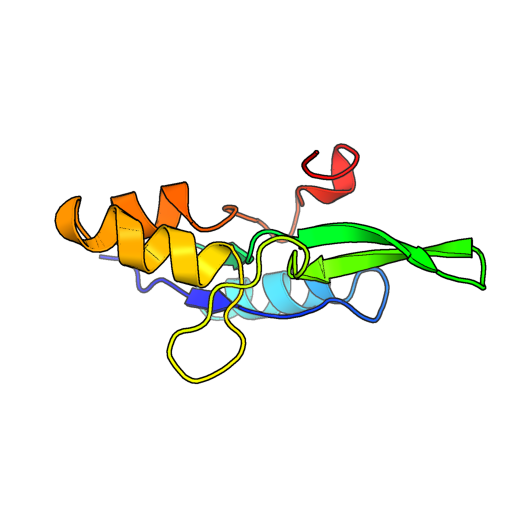1.00 93.31 81 LYS A O 1
ATOM 660 N N . ALA A 1 82 ? -9.670 -6.967 -6.260 1.00 92.62 82 ALA A N 1
ATOM 661 C CA . ALA A 1 82 ? -8.689 -6.328 -7.127 1.00 92.62 82 ALA A CA 1
ATOM 662 C C . ALA A 1 82 ? -7.845 -5.302 -6.347 1.00 92.62 82 ALA A C 1
ATOM 664 O O . ALA A 1 82 ? -6.621 -5.332 -6.452 1.00 92.62 82 ALA A O 1
ATOM 665 N N . VAL A 1 83 ? -8.470 -4.483 -5.490 1.00 90.56 83 VAL A N 1
ATOM 666 C CA . VAL A 1 83 ? -7.774 -3.528 -4.608 1.00 90.56 83 VAL A CA 1
ATOM 667 C C . VAL A 1 83 ? -6.802 -4.243 -3.670 1.00 90.56 83 VAL A C 1
ATOM 669 O O . VAL A 1 83 ? -5.640 -3.857 -3.606 1.00 90.56 83 VAL A O 1
ATOM 672 N N . SER A 1 84 ? -7.223 -5.327 -3.008 1.00 90.94 84 SER A N 1
ATOM 673 C CA . SER A 1 84 ? -6.351 -6.050 -2.071 1.00 90.94 84 SER A CA 1
ATOM 674 C C . SER A 1 84 ? -5.128 -6.695 -2.726 1.00 90.94 84 SER A C 1
ATOM 676 O O . SER A 1 84 ? -4.125 -6.925 -2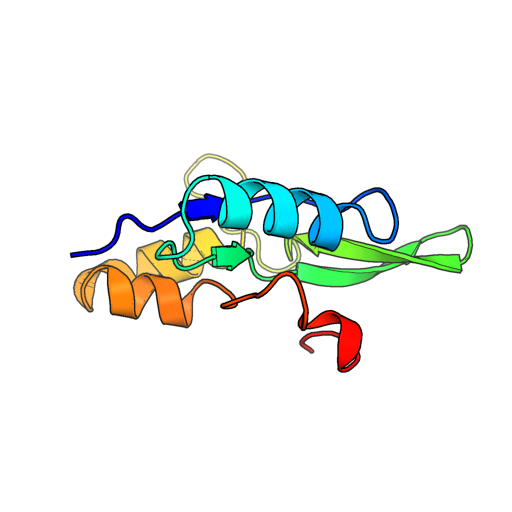.060 1.00 90.94 84 SER A O 1
ATOM 678 N N . LEU A 1 85 ? -5.214 -7.020 -4.020 1.00 90.81 85 LEU A N 1
ATOM 679 C CA . LEU A 1 85 ? -4.088 -7.560 -4.786 1.00 90.81 85 LEU A CA 1
ATOM 680 C C . LEU A 1 85 ? -3.159 -6.447 -5.287 1.00 90.81 85 LEU A C 1
ATOM 682 O O . LEU A 1 85 ? -1.944 -6.628 -5.340 1.00 90.81 85 LEU A O 1
ATOM 686 N N . ALA A 1 86 ? -3.735 -5.307 -5.656 1.00 89.19 86 ALA A N 1
ATOM 687 C CA . ALA A 1 86 ? -3.033 -4.200 -6.287 1.00 89.19 86 ALA A CA 1
ATOM 688 C C . ALA A 1 86 ? -2.348 -3.249 -5.300 1.00 89.19 86 ALA A C 1
ATOM 690 O O . ALA A 1 86 ? -1.296 -2.708 -5.618 1.00 89.19 86 ALA A O 1
ATOM 691 N N . PHE A 1 87 ? -2.909 -3.063 -4.106 1.00 87.00 87 PHE A N 1
ATOM 692 C CA . PHE A 1 87 ? -2.472 -2.057 -3.139 1.00 87.00 87 PHE A CA 1
ATOM 693 C C . PHE A 1 87 ? -2.076 -2.694 -1.806 1.00 87.00 87 PHE A C 1
ATOM 695 O O . PHE A 1 87 ? -2.432 -3.831 -1.496 1.00 87.00 87 PHE A O 1
ATOM 702 N N . ASN A 1 88 ? -1.333 -1.947 -0.998 1.00 85.06 88 ASN A N 1
ATOM 703 C CA . ASN A 1 88 ? -0.996 -2.324 0.368 1.00 85.06 88 ASN A CA 1
ATOM 704 C C . ASN A 1 88 ? -1.987 -1.677 1.325 1.00 85.06 88 ASN A C 1
ATOM 706 O O . ASN A 1 88 ? -2.115 -0.453 1.337 1.00 85.06 88 ASN A O 1
ATOM 710 N N . LYS A 1 89 ? -2.668 -2.482 2.143 1.00 86.12 89 LYS A N 1
ATOM 711 C CA . LYS A 1 89 ? -3.482 -1.955 3.241 1.00 86.12 89 LYS A CA 1
ATOM 712 C C . LYS A 1 89 ? -2.553 -1.340 4.284 1.00 86.12 89 LYS A C 1
ATOM 714 O O . LYS A 1 89 ? -1.565 -1.968 4.661 1.00 86.12 89 LYS A O 1
ATOM 719 N N . VAL A 1 90 ? -2.863 -0.131 4.739 1.00 83.81 90 VAL A N 1
ATOM 720 C CA . VAL A 1 90 ? -2.012 0.625 5.667 1.00 83.81 90 VAL A CA 1
ATOM 721 C C . VAL A 1 90 ? -2.803 1.174 6.845 1.00 83.81 90 VAL A C 1
ATOM 723 O O . VAL A 1 90 ? -4.030 1.273 6.811 1.00 83.81 90 VAL A O 1
ATOM 726 N N . SER A 1 91 ? -2.081 1.548 7.900 1.00 82.06 91 SER A N 1
ATOM 727 C CA . SER A 1 91 ? -2.623 2.297 9.029 1.00 82.06 91 SER A CA 1
ATOM 728 C C . SER A 1 91 ? -1.652 3.413 9.435 1.00 82.06 91 SER A C 1
ATOM 730 O O . SER A 1 91 ? -0.460 3.304 9.168 1.00 82.06 91 SER A O 1
ATOM 732 N N . PRO A 1 92 ? -2.104 4.464 10.134 1.00 77.25 92 PRO A N 1
ATOM 733 C CA . PRO A 1 92 ? -1.217 5.513 10.638 1.00 77.25 92 PRO A CA 1
ATOM 734 C C . PRO A 1 92 ? -0.229 5.015 11.700 1.00 77.25 92 PRO A C 1
ATOM 736 O O . PRO A 1 92 ? 0.748 5.699 11.991 1.00 77.25 92 PRO A O 1
ATOM 739 N N . VAL A 1 93 ? -0.513 3.862 12.314 1.00 73.75 93 VAL A N 1
ATOM 740 C CA . VAL A 1 93 ? 0.286 3.287 13.405 1.00 73.75 93 VAL A CA 1
ATOM 741 C C . VAL A 1 93 ? 1.379 2.374 12.855 1.00 73.75 93 VAL A C 1
ATOM 743 O O . VAL A 1 93 ? 2.511 2.425 13.323 1.00 73.75 93 VAL A O 1
ATOM 746 N N . ILE A 1 94 ? 1.031 1.559 11.859 1.00 68.12 94 ILE A N 1
ATOM 747 C CA . ILE A 1 94 ? 1.886 0.527 11.277 1.00 68.12 94 ILE A CA 1
ATOM 748 C C . ILE A 1 94 ? 1.895 0.686 9.761 1.00 68.12 94 ILE A C 1
ATOM 750 O O . ILE A 1 94 ? 0.850 0.541 9.111 1.00 68.12 94 ILE A O 1
ATOM 754 N N . LEU A 1 95 ? 3.085 0.939 9.219 1.00 71.00 95 LEU A N 1
ATOM 755 C CA . LEU A 1 95 ? 3.349 1.028 7.791 1.00 71.00 95 LEU A CA 1
ATOM 756 C C . LEU A 1 95 ? 4.236 -0.123 7.300 1.00 71.00 95 LEU A C 1
ATOM 758 O O . LEU A 1 95 ? 5.037 -0.647 8.068 1.00 71.00 95 LEU A O 1
ATOM 762 N N . PRO A 1 96 ? 4.161 -0.495 6.008 1.00 66.19 96 PRO A N 1
ATOM 763 C CA . PRO A 1 96 ? 5.044 -1.514 5.437 1.00 66.19 96 PRO A CA 1
ATOM 764 C C . PRO A 1 96 ? 6.541 -1.183 5.576 1.00 66.19 96 PRO A C 1
ATOM 766 O O . PRO A 1 96 ? 7.361 -2.084 5.728 1.00 66.19 96 PRO A O 1
ATOM 769 N N . GLU A 1 97 ? 6.906 0.103 5.569 1.00 67.50 97 GLU A N 1
ATOM 770 C CA . GLU A 1 97 ? 8.280 0.567 5.821 1.00 67.50 97 GLU A CA 1
ATOM 771 C C . GLU A 1 97 ? 8.790 0.226 7.226 1.00 67.50 97 GLU A C 1
ATOM 773 O O . GLU A 1 97 ? 9.979 -0.039 7.389 1.00 67.50 97 GLU A O 1
ATOM 778 N N . ASP A 1 98 ? 7.898 0.149 8.221 1.00 67.12 98 ASP A N 1
ATOM 779 C CA . ASP A 1 98 ? 8.261 -0.183 9.603 1.00 67.12 98 ASP A CA 1
ATOM 780 C C . ASP A 1 98 ? 8.747 -1.645 9.737 1.00 67.12 98 ASP A C 1
ATOM 782 O O . ASP A 1 98 ? 9.350 -2.003 10.746 1.00 67.12 98 ASP A O 1
ATOM 786 N N . TYR A 1 99 ? 8.533 -2.480 8.710 1.00 64.94 99 TYR A N 1
ATOM 787 C CA . TYR A 1 99 ? 9.004 -3.870 8.624 1.00 64.94 99 TYR A CA 1
ATOM 788 C C . TYR A 1 99 ? 10.152 -4.078 7.622 1.00 64.94 99 TYR A C 1
ATOM 790 O O . TYR A 1 99 ? 10.448 -5.215 7.264 1.00 64.94 99 TYR A O 1
ATOM 798 N N . GLY A 1 100 ? 10.801 -3.003 7.160 1.00 62.06 100 GLY A N 1
ATOM 799 C CA . GLY A 1 100 ? 11.889 -3.082 6.176 1.00 62.06 100 GLY A CA 1
ATOM 800 C C . GLY A 1 100 ? 11.451 -2.893 4.720 1.00 62.06 100 GLY A C 1
ATOM 801 O O . GLY A 1 100 ? 12.254 -3.094 3.814 1.00 62.06 100 GLY A O 1
ATOM 802 N N . GLY A 1 101 ? 10.205 -2.461 4.489 1.00 58.81 101 GLY A N 1
ATOM 803 C CA . GLY A 1 101 ? 9.638 -2.307 3.149 1.00 58.81 101 GLY A CA 1
ATOM 804 C C . GLY A 1 101 ? 9.124 -3.627 2.569 1.00 58.81 101 GLY A C 1
ATOM 805 O O . GLY A 1 101 ? 9.348 -4.703 3.117 1.00 58.81 101 GLY A O 1
ATOM 806 N N . ILE A 1 102 ? 8.379 -3.544 1.467 1.00 51.56 102 ILE A N 1
ATOM 807 C CA . ILE A 1 102 ? 7.989 -4.729 0.695 1.00 51.56 102 ILE A CA 1
ATOM 808 C C . ILE A 1 102 ? 9.071 -4.935 -0.361 1.00 51.56 102 ILE A C 1
ATOM 810 O O . ILE A 1 102 ? 9.309 -4.028 -1.159 1.00 51.56 102 ILE A O 1
ATOM 814 N N . ILE A 1 103 ? 9.725 -6.095 -0.306 1.00 39.84 103 ILE A N 1
ATOM 815 C CA . ILE A 1 103 ? 10.618 -6.600 -1.358 1.00 39.84 103 ILE A CA 1
ATOM 816 C C . ILE A 1 103 ? 9.772 -7.009 -2.565 1.00 39.84 103 ILE A C 1
ATOM 818 O O . ILE A 1 103 ? 8.732 -7.676 -2.341 1.00 39.84 103 ILE A O 1
#

Sequence (103 aa):
MGDFVIANTCIWEKTLNKKILYCMMQINKKAELWFSKQALSVEEDYNLRQSTLLSNVGEFGFDTSLSECLLFSNRHKGFMKAVSLAFNKVSPVILPEDYGGII